Protein 8HT7 (pdb70)

Solvent-accessible surface area: 1852 Å² total; per-residue (Å²): 201,104,141,80,108,119,62,130,82,126,132,162,46,97,259

Nearest PDB structures (foldseek):
  8ht7-assembly1_B  TM=1.071E+00  e=4.676E-01  Homo sapiens

Structure (mmCIF, N/CA/C/O backbone):
data_8HT7
#
_entry.id   8HT7
#
loop_
_entity.id
_entity.type
_entity.pdbx_description
1 polymer "DNA (5'-D(*GP*GP*GP*TP*TP*AP*GP*GP*GP*TP*TP*AP*GP*GP*GP*TP*TP*TP*GP*GP*G)-3')"
2 polymer GLN-ALA-GLN-ALA-THR-ILE-SER-PHE-PRO-LYS-ARG-LYS-LEU-SER-TRP
#
loop_
_atom_site.group_PDB
_atom_site.id
_atom_site.type_symbol
_atom_site.label_atom_id
_atom_site.label_alt_id
_atom_site.label_comp_id
_atom_site.label_asym_id
_atom_site.label_entity_id
_atom_site.label_seq_id
_atom_site.pdbx_PDB_ins_code
_atom_site.Cartn_x
_atom_site.Cartn_y
_atom_site.Cartn_z
_atom_site.occupancy
_atom_site.B_iso_or_equiv
_atom_site.auth_seq_id
_atom_site.auth_comp_id
_atom_site.auth_asym_id
_atom_site.auth_atom_id
_atom_site.pdbx_PDB_model_num
ATOM 684 N N . GLN B 2 1 ? -91.002 3.948 151.278 1.00 0.26 107 GLN B N 1
ATOM 685 C CA . GLN B 2 1 ? -90.616 2.579 151.724 1.00 0.22 107 GLN B CA 1
ATOM 686 C C . GLN B 2 1 ? -91.847 1.859 152.265 1.00 0.41 107 GLN B C 1
ATOM 687 O O . GLN B 2 1 ? -92.081 0.690 151.957 1.00 0.55 107 GLN B O 1
ATOM 703 N N . ALA B 2 2 ? -92.631 2.565 153.074 1.00 0.48 108 ALA B N 1
ATOM 704 C CA . ALA B 2 2 ? -93.835 1.983 153.652 1.00 0.64 108 ALA B CA 1
ATOM 705 C C . ALA B 2 2 ? -94.933 1.868 152.599 1.00 0.59 108 ALA B C 1
ATOM 706 O O . ALA B 2 2 ? -96.015 1.347 152.869 1.00 1.08 108 ALA B O 1
ATOM 713 N N . GLN B 2 3 ? -94.646 2.360 151.397 1.00 0.14 109 GLN B N 1
ATOM 714 C CA . GLN B 2 3 ? -95.618 2.308 150.310 1.00 0.18 109 GLN B CA 1
ATOM 715 C C . GLN B 2 3 ? -94.994 1.697 149.060 1.00 0.17 109 GLN B C 1
ATOM 716 O O . GLN B 2 3 ? -95.280 2.122 147.941 1.00 0.39 109 GLN B O 1
ATOM 730 N N . ALA B 2 4 ? -94.139 0.698 149.258 1.00 0.36 110 ALA B N 1
ATOM 731 C CA . ALA B 2 4 ? -93.481 0.036 148.138 1.00 0.36 110 ALA B CA 1
ATOM 732 C C . ALA B 2 4 ? -94.414 -0.992 147.504 1.00 0.36 110 ALA B C 1
ATOM 733 O O . ALA B 2 4 ? -94.339 -1.255 146.304 1.00 0.53 110 ALA B O 1
ATOM 740 N N . THR B 2 5 ? -95.292 -1.567 148.319 1.00 0.39 111 THR B N 1
ATOM 741 C CA . THR B 2 5 ? -96.236 -2.567 147.830 1.00 0.36 111 THR B CA 1
ATOM 742 C C . THR B 2 5 ? -97.164 -1.964 146.780 1.00 0.28 111 THR B C 1
ATOM 743 O O . THR B 2 5 ? -96.933 -2.110 145.580 1.00 0.40 111 THR B O 1
ATOM 754 N N . ILE B 2 6 ? -98.211 -1.284 147.241 1.00 0.19 112 ILE B N 1
ATOM 755 C CA . ILE B 2 6 ? -99.170 -0.658 146.333 1.00 0.14 112 ILE B CA 1
ATOM 756 C C . ILE B 2 6 ? -100.139 -1.688 145.761 1.00 0.16 112 ILE B C 1
ATOM 757 O O . ILE B 2 6 ? -101.357 -1.519 145.834 1.00 0.26 112 ILE B O 1
ATOM 773 N N . SER B 2 7 ? -99.585 -2.743 145.176 1.00 0.18 113 SER B N 1
ATOM 774 C CA . SER B 2 7 ? -100.398 -3.788 144.569 1.00 0.19 113 SER B CA 1
ATOM 775 C C . SER B 2 7 ? -100.790 -3.376 143.148 1.00 0.17 113 SER B C 1
ATOM 776 O O . SER B 2 7 ? -101.959 -3.113 142.867 1.00 0.27 113 SER B O 1
ATOM 784 N N . PHE B 2 8 ? -99.791 -3.302 142.264 1.00 0.17 114 PHE B N 1
ATOM 785 C CA . PHE B 2 8 ? -100.026 -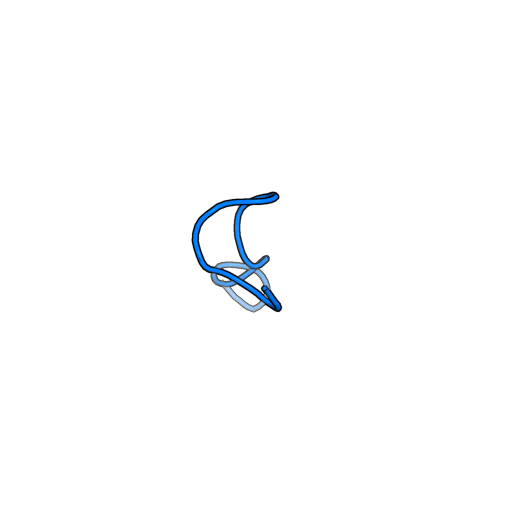2.896 140.878 1.00 0.13 114 PHE B CA 1
ATOM 786 C C . PHE B 2 8 ? -101.453 -3.219 140.442 1.00 0.12 114 PHE B C 1
ATOM 787 O O . PHE B 2 8 ? -102.033 -4.222 140.856 1.00 0.20 114 PHE B O 1
ATOM 804 N N . PRO B 2 9 ? -102.015 -2.367 139.625 1.00 0.16 115 PRO B N 1
ATOM 805 C CA . PRO B 2 9 ? -103.406 -2.513 139.107 1.00 0.18 115 PRO B CA 1
ATOM 806 C C . PRO B 2 9 ? -103.763 -3.950 138.733 1.00 0.14 115 PRO B C 1
ATOM 807 O O . PRO B 2 9 ? -103.028 -4.888 139.043 1.00 0.18 115 PRO B O 1
ATOM 818 N N . LYS B 2 10 ? -104.905 -4.108 138.071 1.00 0.14 116 LYS B N 1
ATOM 819 C CA . LYS B 2 10 ? -105.370 -5.428 137.662 1.00 0.12 116 LYS B CA 1
ATOM 820 C C . LYS B 2 10 ? -104.252 -6.227 137.005 1.00 0.13 116 LYS B C 1
ATOM 821 O O . LYS B 2 10 ? -104.109 -6.231 135.783 1.00 0.24 116 LYS B O 1
ATOM 840 N N . ARG B 2 11 ? -103.474 -6.910 137.832 1.00 0.16 117 ARG B N 1
ATOM 841 C CA . ARG B 2 11 ? -102.374 -7.731 137.342 1.00 0.17 117 ARG B CA 1
ATOM 842 C C . ARG B 2 11 ? -102.244 -8.968 138.216 1.00 0.20 117 ARG B C 1
ATOM 843 O O . ARG B 2 11 ? -101.364 -9.041 139.072 1.00 0.32 117 ARG B O 1
ATOM 864 N N . LYS B 2 12 ? -103.143 -9.926 138.015 1.00 0.19 118 LYS B N 1
ATOM 865 C CA . LYS B 2 12 ? -103.134 -11.144 138.813 1.00 0.20 118 LYS B CA 1
ATOM 866 C C . LYS B 2 12 ? -103.685 -10.845 140.203 1.00 0.18 118 LYS B C 1
ATOM 867 O O . LYS B 2 12 ? -104.340 -11.682 140.822 1.00 0.25 118 LYS B O 1
ATOM 886 N N . LEU B 2 13 ? -103.406 -9.636 140.676 1.00 0.20 119 LEU B N 1
ATOM 887 C CA . LEU B 2 13 ? -103.854 -9.197 141.990 1.00 0.17 119 LEU B CA 1
ATOM 888 C C . LEU B 2 13 ? -105.363 -9.322 142.142 1.00 0.13 119 LEU B C 1
ATOM 889 O O . LEU B 2 13 ? -106.110 -9.229 141.168 1.00 0.25 119 LEU B O 1
ATOM 905 N N . SER B 2 14 ? -105.795 -9.515 143.384 1.00 0.21 120 SER B N 1
ATOM 906 C CA . SER B 2 14 ? -107.213 -9.634 143.688 1.00 0.21 120 SER B CA 1
ATOM 907 C C . SER B 2 14 ? -108.010 -9.928 142.423 1.00 0.18 120 SER B C 1
ATOM 908 O O . SER B 2 14 ? -108.802 -9.101 141.970 1.00 0.29 120 SER B O 1
ATOM 916 N N . TRP B 2 15 ? -107.787 -11.110 141.856 1.00 0.16 121 TRP B N 1
ATOM 917 C CA . TRP B 2 15 ? -108.482 -11.512 140.637 1.00 0.13 121 TRP B CA 1
ATOM 918 C C . TRP B 2 15 ? -109.673 -10.600 140.367 1.00 0.32 121 TRP B C 1
ATOM 919 O O . TRP B 2 15 ? -109.483 -9.592 139.706 1.00 0.53 121 TRP B O 1
ATOM 1624 N N . GLN B 2 1 ? -93.283 2.740 153.656 1.00 0.27 107 GLN B N 2
ATOM 1625 C CA . GLN B 2 1 ? -92.282 1.677 153.950 1.00 0.28 107 GLN B CA 2
ATOM 1626 C C . GLN B 2 1 ? -92.847 0.320 153.541 1.00 0.38 107 GLN B C 2
ATOM 1627 O O . GLN B 2 1 ? -92.108 -0.567 153.114 1.00 0.85 107 GLN B O 2
ATOM 1643 N N . ALA B 2 2 ? -94.161 0.165 153.673 1.00 0.36 108 ALA B N 2
ATOM 1644 C CA . ALA B 2 2 ? -94.812 -1.090 153.314 1.00 0.35 108 ALA B CA 2
ATOM 1645 C C . ALA B 2 2 ? -95.117 -1.130 151.820 1.00 0.40 108 ALA B C 2
ATOM 1646 O O . ALA B 2 2 ? -94.629 -0.300 151.053 1.00 0.86 108 ALA B O 2
ATOM 1653 N N . GLN B 2 3 ? -95.925 -2.105 151.414 1.00 0.29 109 GLN B N 2
ATOM 1654 C CA . GLN B 2 3 ? -96.289 -2.248 150.008 1.00 0.30 109 GLN B CA 2
ATOM 1655 C C . GLN B 2 3 ? -97.806 -2.234 149.841 1.00 0.32 109 GLN B C 2
ATOM 1656 O O . GLN B 2 3 ? -98.319 -2.352 148.729 1.00 0.55 109 GLN B O 2
ATOM 1670 N N . ALA B 2 4 ? -98.517 -2.089 150.955 1.00 0.13 110 ALA B N 2
ATOM 1671 C CA . ALA B 2 4 ? -99.975 -2.062 150.920 1.00 0.08 110 ALA B CA 2
ATOM 1672 C C . ALA B 2 4 ? -100.473 -0.736 150.353 1.00 0.11 110 ALA B C 2
ATOM 1673 O O . ALA B 2 4 ? -101.288 -0.052 150.974 1.00 0.26 110 ALA B O 2
ATOM 1680 N N . THR B 2 5 ? -99.980 -0.378 149.172 1.00 0.14 111 THR B N 2
ATOM 1681 C CA . THR B 2 5 ? -100.384 0.869 148.534 1.00 0.17 111 THR B CA 2
ATOM 1682 C C . THR B 2 5 ? -100.221 0.775 147.021 1.00 0.19 111 THR B C 2
ATOM 1683 O O . THR B 2 5 ? -100.407 1.760 146.306 1.00 0.35 111 THR B O 2
ATOM 1694 N N . ILE B 2 6 ? -99.869 -0.411 146.538 1.00 0.11 112 ILE B N 2
ATOM 1695 C CA . ILE B 2 6 ? -9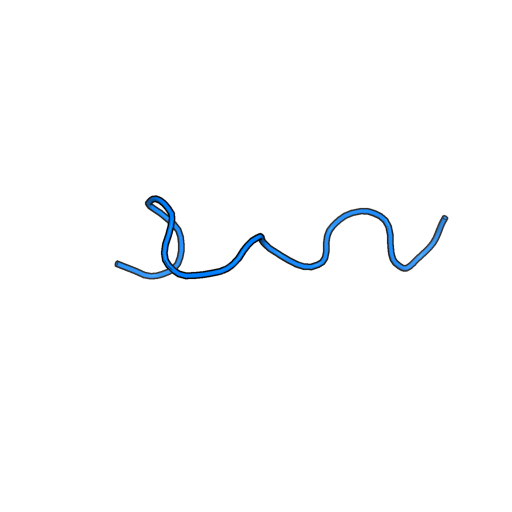9.681 -0.614 145.106 1.00 0.10 112 ILE B CA 2
ATOM 1696 C C . ILE B 2 6 ? -100.638 -1.678 144.575 1.00 0.15 112 ILE B C 2
ATOM 1697 O O . ILE B 2 6 ? -101.735 -1.365 144.114 1.00 0.21 112 ILE B O 2
ATOM 1713 N N . SER B 2 7 ? -100.209 -2.936 144.632 1.00 0.17 113 SER B N 2
ATOM 1714 C CA . SER B 2 7 ? -101.032 -4.037 144.143 1.00 0.21 113 SER B CA 2
ATOM 1715 C C . SER B 2 7 ? -101.422 -3.797 142.687 1.00 0.17 113 SER B C 2
ATOM 1716 O O . SER B 2 7 ? -102.580 -3.516 142.378 1.00 0.27 113 SER B O 2
ATOM 1724 N N . PHE B 2 8 ? -100.437 -3.903 141.802 1.00 0.18 114 PHE B N 2
ATOM 1725 C CA . PHE B 2 8 ? -100.655 -3.690 140.373 1.00 0.18 114 PHE B CA 2
ATOM 1726 C C . PHE B 2 8 ? -102.026 -4.193 139.929 1.00 0.17 114 PHE B C 2
ATOM 1727 O O . PHE B 2 8 ? -102.229 -5.394 139.761 1.00 0.25 114 PHE B O 2
ATOM 1744 N N . PRO B 2 9 ? -102.950 -3.298 139.704 1.00 0.18 115 PRO B N 2
ATOM 1745 C CA . PRO B 2 9 ? -104.318 -3.664 139.233 1.00 0.21 115 PRO B CA 2
ATOM 1746 C C . PRO B 2 9 ? -104.227 -4.507 137.968 1.00 0.15 115 PRO B C 2
ATOM 1747 O O . PRO B 2 9 ? -104.401 -4.003 136.858 1.00 0.32 115 PRO B O 2
ATOM 1758 N N . LYS B 2 10 ? -103.903 -5.783 138.142 1.00 0.15 116 LYS B N 2
ATOM 1759 C CA . LYS B 2 10 ? -103.733 -6.677 137.004 1.00 0.19 116 LYS B CA 2
ATOM 1760 C C . LYS B 2 10 ? -104.650 -7.895 137.074 1.00 0.29 116 LYS B C 2
ATOM 1761 O O . LYS B 2 10 ? -105.871 -7.785 136.972 1.00 0.58 116 LYS B O 2
ATOM 1780 N N . ARG B 2 11 ? -104.025 -9.061 137.217 1.00 0.14 117 ARG B N 2
ATOM 1781 C CA . ARG B 2 11 ? -104.745 -10.327 137.266 1.00 0.16 117 ARG B CA 2
ATOM 1782 C C . ARG B 2 11 ? -105.289 -10.611 138.661 1.00 0.17 117 ARG B C 2
ATOM 1783 O O . ARG B 2 11 ? -105.720 -9.708 139.377 1.00 0.28 117 ARG B O 2
ATOM 1804 N N . LYS B 2 12 ? -105.267 -11.889 139.023 1.00 0.18 118 LYS B N 2
ATOM 1805 C CA . LYS B 2 12 ? -105.757 -12.336 140.320 1.00 0.21 118 LYS B CA 2
ATOM 1806 C C . LYS B 2 12 ? -105.856 -11.182 141.316 1.00 0.16 118 LYS B C 2
ATOM 1807 O O . LYS B 2 12 ? -106.874 -11.024 141.987 1.00 0.23 118 LYS B O 2
ATOM 1826 N N . LEU B 2 13 ? -104.793 -10.396 141.423 1.00 0.14 119 LEU B N 2
ATOM 1827 C CA . LEU B 2 13 ? -104.774 -9.278 142.360 1.00 0.12 119 LEU B CA 2
ATOM 1828 C C . LEU B 2 13 ? -106.181 -8.896 142.796 1.00 0.13 119 LEU B C 2
ATOM 1829 O O . LEU B 2 13 ? -107.039 -8.582 141.970 1.00 0.21 119 LEU B O 2
ATOM 1845 N N . SER B 2 14 ? -106.396 -8.914 144.105 1.00 0.27 120 SER B N 2
ATOM 1846 C CA . SER B 2 14 ? -107.688 -8.557 144.670 1.00 0.30 120 SER B CA 2
ATOM 1847 C C . SER B 2 14 ? -108.776 -8.579 143.602 1.00 0.20 120 SER B C 2
ATOM 1848 O O . SER B 2 14 ? -109.327 -7.538 143.242 1.00 0.28 120 SER B O 2
ATOM 1856 N N . TRP B 2 15 ? -109.081 -9.771 143.100 1.00 0.26 121 TRP B N 2
ATOM 1857 C CA . TRP B 2 15 ? -110.107 -9.919 142.073 1.00 0.31 121 TRP B CA 2
ATOM 1858 C C . TRP B 2 15 ? -111.111 -8.774 142.152 1.00 0.43 121 TRP B C 2
ATOM 1859 O O . TRP B 2 15 ? -112.047 -8.885 142.927 1.00 0.73 121 TRP B O 2
ATOM 2564 N N . GLN B 2 1 ? -101.506 4.836 148.412 1.00 0.77 107 GLN B N 3
ATOM 2565 C CA . GLN B 2 1 ? -100.672 5.884 147.761 1.00 0.57 107 GLN B CA 3
ATOM 2566 C C . GLN B 2 1 ? -99.214 5.694 148.163 1.00 0.48 107 GLN B C 3
ATOM 2567 O O . GLN B 2 1 ? -98.874 5.751 149.344 1.00 0.95 107 GLN B O 3
ATOM 2583 N N . ALA B 2 2 ? -98.359 5.467 147.173 1.00 0.32 108 ALA B N 3
ATOM 2584 C CA . ALA B 2 2 ? -96.938 5.268 147.435 1.00 0.34 108 ALA B CA 3
ATOM 2585 C C . ALA B 2 2 ? -96.727 4.075 148.361 1.00 0.29 108 ALA B C 3
ATOM 2586 O O . ALA B 2 2 ? -96.231 4.224 149.477 1.00 0.32 108 ALA B O 3
ATOM 2593 N N . GLN B 2 3 ? -97.106 2.891 147.890 1.00 0.27 109 GLN B N 3
ATOM 2594 C CA . GLN B 2 3 ? -96.952 1.679 148.686 1.00 0.21 109 GLN B CA 3
ATOM 2595 C C . GLN B 2 3 ? -95.629 0.992 148.363 1.00 0.19 109 GLN B C 3
ATOM 2596 O O . GLN B 2 3 ? -95.185 0.986 147.215 1.00 0.32 109 GLN B O 3
ATOM 2610 N N . ALA B 2 4 ? -95.005 0.415 149.385 1.00 0.18 110 ALA B N 3
ATOM 2611 C CA . ALA B 2 4 ? -93.732 -0.271 149.201 1.00 0.22 110 ALA B CA 3
ATOM 2612 C C . ALA B 2 4 ? -93.929 -1.575 148.436 1.00 0.24 110 ALA B C 3
ATOM 2613 O O . ALA B 2 4 ? -92.973 -2.153 147.917 1.00 0.36 110 ALA B O 3
ATOM 2620 N N . THR B 2 5 ? -95.174 -2.034 148.366 1.00 0.11 111 THR B N 3
ATOM 2621 C CA . THR B 2 5 ? -95.483 -3.270 147.658 1.00 0.09 111 THR B CA 3
ATOM 2622 C C . THR B 2 5 ? -96.494 -3.010 146.549 1.00 0.12 111 THR B C 3
ATOM 2623 O O . THR B 2 5 ? -96.293 -3.416 145.405 1.00 0.28 111 THR B O 3
ATOM 2634 N N . ILE B 2 6 ? -97.582 -2.329 146.894 1.00 0.18 112 ILE B N 3
ATOM 2635 C CA . ILE B 2 6 ? -98.618 -2.020 145.918 1.00 0.18 112 ILE B CA 3
ATOM 2636 C C . ILE B 2 6 ? -99.171 -3.299 145.304 1.00 0.21 112 ILE B C 3
ATOM 2637 O O . ILE B 2 6 ? -98.456 -4.290 145.158 1.00 0.36 112 ILE B O 3
ATOM 2653 N N . SER B 2 7 ? -100.447 -3.269 144.938 1.00 0.14 113 SER B N 3
ATOM 2654 C CA . SER B 2 7 ? -101.081 -4.432 144.333 1.00 0.14 113 SER B CA 3
ATOM 2655 C C . SER B 2 7 ? -101.409 -4.151 142.865 1.00 0.15 113 SER B C 3
ATOM 2656 O O . SER B 2 7 ? -102.575 -4.121 142.471 1.00 0.23 113 SER B O 3
ATOM 2664 N N . PHE B 2 8 ? -100.362 -3.933 142.068 1.00 0.12 114 PHE B N 3
ATOM 2665 C CA . PHE B 2 8 ? -100.523 -3.637 140.642 1.00 0.11 114 PHE B CA 3
ATOM 2666 C C . PHE B 2 8 ? -101.936 -3.941 140.154 1.00 0.12 114 PHE B C 3
ATOM 2667 O O . PHE B 2 8 ? -102.438 -5.051 140.324 1.00 0.16 114 PHE B O 3
ATOM 2684 N N . PRO B 2 9 ? -102.569 -2.975 139.540 1.00 0.14 115 PRO B N 3
ATOM 2685 C CA . PRO B 2 9 ? -103.949 -3.125 138.990 1.00 0.17 115 PRO B CA 3
ATOM 2686 C C . PRO B 2 9 ? -103.981 -4.047 137.772 1.00 0.17 115 PRO B C 3
ATOM 2687 O O . PRO B 2 9 ? -103.766 -3.606 136.644 1.00 0.40 115 PRO B O 3
ATOM 2698 N N . LYS B 2 10 ? -104.250 -5.327 138.009 1.00 0.20 116 LYS B N 3
ATOM 2699 C CA . LYS B 2 10 ? -104.304 -6.298 136.923 1.00 0.20 116 LYS B CA 3
ATOM 2700 C C . LYS B 2 10 ? -105.163 -7.497 137.318 1.00 0.24 116 LYS B C 3
ATOM 2701 O O . LYS B 2 10 ? -106.386 -7.393 137.406 1.00 0.46 116 LYS B O 3
ATOM 2720 N N . ARG B 2 11 ? -104.516 -8.635 137.553 1.00 0.11 117 ARG B N 3
ATOM 2721 C CA . ARG B 2 11 ? -105.238 -9.844 137.937 1.00 0.12 117 ARG B CA 3
ATOM 2722 C C . ARG B 2 11 ? -106.042 -9.603 139.211 1.00 0.15 117 ARG B C 3
ATOM 2723 O O . ARG B 2 11 ? -106.190 -8.464 139.653 1.00 0.30 117 ARG B O 3
ATOM 2744 N N . LYS B 2 12 ? -106.576 -10.675 139.785 1.00 0.15 118 LYS B N 3
ATOM 2745 C CA . LYS B 2 12 ? -107.383 -10.565 140.998 1.00 0.16 118 LYS B CA 3
ATOM 2746 C C . LYS B 2 12 ? -107.155 -9.233 141.700 1.00 0.16 118 LYS B C 3
ATOM 2747 O O . LYS B 2 12 ? -108.059 -8.403 141.782 1.00 0.22 118 LYS B O 3
ATOM 2766 N N . LEU B 2 13 ? -105.946 -9.054 142.211 1.00 0.16 119 LEU B N 3
ATOM 2767 C CA . LEU B 2 13 ? -105.576 -7.846 142.931 1.00 0.17 119 LEU B CA 3
ATOM 2768 C C . LEU B 2 13 ? -106.732 -7.322 143.780 1.00 0.25 119 LEU B C 3
ATOM 2769 O O . LEU B 2 13 ? -107.901 -7.550 143.479 1.00 0.58 119 LEU B O 3
ATOM 2785 N N . SER B 2 14 ? -106.386 -6.620 144.850 1.00 0.23 120 SER B N 3
ATOM 2786 C CA . SER B 2 14 ? -107.387 -6.064 145.748 1.00 0.20 120 SER B CA 3
ATOM 2787 C C . SER B 2 14 ? -108.552 -5.480 144.957 1.00 0.18 120 SER B C 3
ATOM 2788 O O . SER B 2 14 ? -108.544 -4.302 144.597 1.00 0.18 120 SER B O 3
ATOM 2796 N N . TRP B 2 15 ? -109.553 -6.313 144.689 1.00 0.27 121 TRP B N 3
ATOM 2797 C CA . TRP B 2 15 ? -110.721 -5.871 143.937 1.00 0.30 121 TRP B CA 3
ATOM 2798 C C . TRP B 2 15 ? -110.335 -4.790 142.933 1.00 0.33 121 TRP B C 3
ATOM 2799 O O . TRP B 2 15 ? -110.292 -3.635 143.324 1.00 0.54 121 TRP B O 3
ATOM 3504 N N . GLN B 2 1 ? -103.882 7.744 153.832 1.00 0.54 107 GLN B N 4
ATOM 3505 C CA . GLN B 2 1 ? -103.648 6.469 153.098 1.00 0.36 107 GLN B CA 4
ATOM 3506 C C . GLN B 2 1 ? -103.367 6.775 151.631 1.00 0.40 107 GLN B C 4
ATOM 3507 O O . GLN B 2 1 ? -103.427 7.928 151.203 1.00 0.61 107 GLN B O 4
ATOM 3523 N N . ALA B 2 2 ? -103.060 5.735 150.863 1.00 0.26 108 ALA B N 4
ATOM 3524 C CA . ALA B 2 2 ? -102.772 5.907 149.443 1.00 0.27 108 ALA B CA 4
ATOM 3525 C C . ALA B 2 2 ? -102.107 4.657 148.875 1.00 0.30 108 ALA B C 4
ATOM 3526 O O . ALA B 2 2 ? -102.695 3.944 148.061 1.00 0.73 108 ALA B O 4
ATOM 3533 N N . GLN B 2 3 ? -100.878 4.397 149.307 1.00 0.36 109 GLN B N 4
ATOM 3534 C CA . GLN B 2 3 ? -100.143 3.230 148.832 1.00 0.33 109 GLN B CA 4
ATOM 3535 C C . GLN B 2 3 ? -99.376 2.573 149.974 1.00 0.30 109 GLN B C 4
ATOM 3536 O O . GLN B 2 3 ? -98.161 2.733 150.093 1.00 0.52 109 GLN B O 4
ATOM 3550 N N . ALA B 2 4 ? -100.094 1.829 150.809 1.00 0.27 110 ALA B N 4
ATOM 3551 C CA . ALA B 2 4 ? -99.474 1.146 151.939 1.00 0.25 110 ALA B CA 4
ATOM 3552 C C . ALA B 2 4 ? -99.226 -0.320 151.598 1.00 0.36 110 ALA B C 4
ATOM 3553 O O . ALA B 2 4 ? -99.517 -1.213 152.393 1.00 0.79 110 ALA B O 4
ATOM 3560 N N . THR B 2 5 ? -98.690 -0.556 150.405 1.00 0.16 111 THR B N 4
ATOM 3561 C CA . THR B 2 5 ? -98.407 -1.912 149.952 1.00 0.22 111 THR B CA 4
ATOM 3562 C C . THR B 2 5 ? -98.178 -1.919 148.444 1.00 0.24 111 THR B C 4
ATOM 3563 O O . THR B 2 5 ? -97.202 -2.486 147.954 1.00 0.32 111 THR B O 4
ATOM 3574 N N . ILE B 2 6 ? -99.083 -1.272 147.719 1.00 0.19 112 ILE B N 4
ATOM 3575 C CA . ILE B 2 6 ? -98.976 -1.190 146.267 1.00 0.19 112 ILE B CA 4
ATOM 3576 C C . ILE B 2 6 ? -99.199 -2.552 145.617 1.00 0.20 112 ILE B C 4
ATOM 3577 O O . ILE B 2 6 ? -98.423 -3.487 145.817 1.00 0.32 112 ILE B O 4
ATOM 3593 N N . SER B 2 7 ? -100.260 -2.646 144.825 1.00 0.23 113 SER B N 4
ATOM 3594 C CA . SER B 2 7 ? -100.583 -3.883 144.124 1.00 0.23 113 SER B CA 4
ATOM 3595 C C . SER B 2 7 ? -100.852 -3.576 142.646 1.00 0.24 113 SER B C 4
ATOM 3596 O O . SER B 2 7 ? -101.974 -3.255 142.256 1.00 0.40 113 SER B O 4
ATOM 3604 N N . PHE B 2 8 ? -99.787 -3.643 141.847 1.00 0.13 114 PHE B N 4
ATOM 3605 C CA . PHE B 2 8 ? -99.850 -3.340 140.412 1.00 0.12 114 PHE B CA 4
ATOM 3606 C C . PHE B 2 8 ? -101.127 -3.875 139.738 1.00 0.17 114 PHE B C 4
ATOM 3607 O O . PHE B 2 8 ? -101.980 -4.482 140.383 1.00 0.32 114 PHE B O 4
ATOM 3624 N N . PRO B 2 9 ? -101.273 -3.610 138.454 1.00 0.18 115 PRO B N 4
ATOM 3625 C CA . PRO B 2 9 ? -102.466 -4.010 137.634 1.00 0.26 115 PRO B CA 4
ATOM 3626 C C . PRO B 2 9 ? -103.048 -5.385 137.967 1.00 0.26 115 PRO B C 4
ATOM 3627 O O . PRO B 2 9 ? -102.758 -5.966 139.012 1.00 0.34 115 PRO B O 4
ATOM 3638 N N . LYS B 2 10 ? -103.904 -5.881 137.064 1.00 0.21 116 LYS B N 4
ATOM 3639 C CA . LYS B 2 10 ? -104.567 -7.168 137.262 1.00 0.17 116 LYS B CA 4
ATOM 3640 C C . LYS B 2 10 ? -103.851 -8.310 136.544 1.00 0.16 116 LYS B C 4
ATOM 3641 O O . LYS B 2 10 ? -104.450 -9.027 135.742 1.00 0.25 116 LYS B O 4
ATOM 3660 N N . ARG B 2 11 ? -102.589 -8.508 136.882 1.00 0.16 117 ARG B N 4
ATOM 3661 C CA . ARG B 2 11 ? -101.812 -9.607 136.320 1.00 0.15 117 ARG B CA 4
ATOM 3662 C C . ARG B 2 11 ? -101.744 -10.674 137.389 1.00 0.16 117 ARG B C 4
ATOM 3663 O O . ARG B 2 11 ? -100.758 -11.399 137.522 1.00 0.32 117 ARG B O 4
ATOM 3684 N N . LYS B 2 12 ? -102.797 -10.687 138.191 1.00 0.12 118 LYS B N 4
ATOM 3685 C CA . LYS B 2 12 ? -102.902 -11.574 139.329 1.00 0.12 118 LYS B CA 4
ATOM 3686 C C . LYS B 2 12 ? -102.813 -10.697 140.558 1.00 0.13 118 LYS B C 4
ATOM 3687 O O . LYS B 2 12 ? -101.716 -10.343 140.988 1.00 0.16 118 LYS B O 4
ATOM 3706 N N . LEU B 2 13 ? -103.954 -10.302 141.099 1.00 0.13 119 LEU B N 4
ATOM 3707 C CA . LEU B 2 13 ? -103.933 -9.426 142.254 1.00 0.11 119 LEU B CA 4
ATOM 3708 C C . LEU B 2 13 ? -105.347 -9.051 142.691 1.00 0.13 119 LEU B C 4
ATOM 3709 O O . LEU B 2 13 ? -106.195 -8.702 141.872 1.00 0.25 119 LEU B O 4
ATOM 3725 N N . SER B 2 14 ? -105.588 -9.146 143.996 1.00 0.22 120 SER B N 4
ATOM 3726 C CA . SER B 2 14 ? -106.897 -8.836 144.561 1.00 0.23 120 SER B CA 4
ATOM 3727 C C . SER B 2 14 ? -107.992 -8.936 143.500 1.00 0.19 120 SER B C 4
ATOM 3728 O O . SER B 2 14 ? -108.913 -8.122 143.463 1.00 0.19 120 SER B O 4
ATOM 3736 N N . TRP B 2 15 ? -107.888 -9.949 142.643 1.00 0.30 121 TRP B N 4
ATOM 3737 C CA . TRP B 2 15 ? -108.878 -10.156 141.591 1.00 0.42 121 TRP B CA 4
ATOM 3738 C C . TRP B 2 15 ? -109.153 -8.855 140.841 1.00 0.44 121 TRP B C 4
ATOM 3739 O O . TRP B 2 15 ? -108.694 -7.823 141.299 1.00 0.78 121 TRP B O 4
ATOM 4444 N N . GLN B 2 1 ? -105.479 9.691 143.032 1.00 0.42 107 GLN B N 5
ATOM 4445 C CA . GLN B 2 1 ? -105.188 8.228 143.044 1.00 0.31 107 GLN B CA 5
ATOM 4446 C C . GLN B 2 1 ? -103.867 7.984 143.766 1.00 0.49 107 GLN B C 5
ATOM 4447 O O . GLN B 2 1 ? -102.856 7.665 143.139 1.00 1.05 107 GLN B O 5
ATOM 4463 N N . ALA B 2 2 ? -103.884 8.133 145.087 1.00 0.17 108 ALA B N 5
ATOM 4464 C CA . ALA B 2 2 ? -102.681 7.925 145.883 1.00 0.24 108 ALA B CA 5
ATOM 4465 C C . ALA B 2 2 ? -102.256 6.461 145.839 1.00 0.28 108 ALA B C 5
ATOM 4466 O O . ALA B 2 2 ? -103.043 5.587 145.473 1.00 0.52 108 ALA B O 5
ATOM 4473 N N . GLN B 2 3 ? -101.008 6.200 146.210 1.00 0.17 109 GLN B N 5
ATOM 4474 C CA . GLN B 2 3 ? -100.487 4.838 146.207 1.00 0.21 109 GLN B CA 5
ATOM 4475 C C . GLN B 2 3 ? -101.381 3.915 147.029 1.00 0.19 109 GLN B C 5
ATOM 4476 O O . GLN B 2 3 ? -102.397 3.421 146.542 1.00 0.29 109 GLN B O 5
ATOM 4490 N N . ALA B 2 4 ? -100.990 3.683 148.278 1.00 0.14 110 ALA B N 5
ATOM 4491 C CA . ALA B 2 4 ? -101.756 2.814 149.164 1.00 0.14 110 ALA B CA 5
ATOM 4492 C C . ALA B 2 4 ? -101.315 1.363 149.000 1.00 0.16 110 ALA B C 5
ATOM 4493 O O . ALA B 2 4 ? -102.141 0.470 148.810 1.00 0.27 110 ALA B O 5
ATOM 4500 N N . THR B 2 5 ? -100.007 1.139 149.072 1.00 0.20 111 THR B N 5
ATOM 4501 C CA . THR B 2 5 ? -99.457 -0.206 148.931 1.00 0.22 111 THR B CA 5
ATOM 4502 C C . THR B 2 5 ? -99.138 -0.508 147.470 1.00 0.18 111 THR B C 5
ATOM 4503 O O . THR B 2 5 ? -98.327 -1.386 147.173 1.00 0.20 111 THR B O 5
ATOM 4514 N N . ILE B 2 6 ? -99.775 0.228 146.565 1.00 0.17 112 ILE B N 5
ATOM 4515 C CA . ILE B 2 6 ? -99.549 0.038 145.134 1.00 0.13 112 ILE B CA 5
ATOM 4516 C C . ILE B 2 6 ? -100.210 -1.244 144.635 1.00 0.12 112 ILE B C 5
ATOM 4517 O O . ILE B 2 6 ? -101.267 -1.204 144.008 1.00 0.23 112 ILE B O 5
ATOM 4533 N N . SER B 2 7 ? -99.567 -2.377 144.902 1.00 0.15 113 SER B N 5
ATOM 4534 C CA . SER B 2 7 ? -100.094 -3.660 144.454 1.00 0.19 113 SER B CA 5
ATOM 4535 C C . SER B 2 7 ? -100.543 -3.552 142.995 1.00 0.17 113 SER B C 5
ATOM 4536 O O . SER B 2 7 ? -101.738 -3.555 142.703 1.00 0.27 113 SER B O 5
ATOM 4544 N N . PHE B 2 8 ? -99.564 -3.432 142.091 1.00 0.15 114 PHE B N 5
ATOM 4545 C CA . PHE B 2 8 ? -99.838 -3.298 140.653 1.00 0.12 114 PHE B CA 5
ATOM 4546 C C . PHE B 2 8 ? -101.292 -3.637 140.315 1.00 0.16 114 PHE B C 5
ATOM 4547 O O . PHE B 2 8 ? -101.892 -4.530 140.911 1.00 0.19 114 PHE B O 5
ATOM 4564 N N . PRO B 2 9 ? -101.854 -2.924 139.369 1.00 0.19 115 PRO B N 5
ATOM 4565 C CA . PRO B 2 9 ? -103.263 -3.105 138.913 1.00 0.22 115 PRO B CA 5
ATOM 4566 C C . PRO B 2 9 ? -103.730 -4.561 138.928 1.00 0.27 115 PRO B C 5
ATOM 4567 O O . PRO B 2 9 ? -103.003 -5.457 139.353 1.00 0.47 115 PRO B O 5
ATOM 4578 N N . LYS B 2 10 ? -104.959 -4.780 138.463 1.00 0.24 116 LYS B N 5
ATOM 4579 C CA . LYS B 2 10 ? -105.530 -6.123 138.432 1.00 0.22 116 LYS B CA 5
ATOM 4580 C C . LYS B 2 10 ? -104.700 -7.062 137.566 1.00 0.23 116 LYS B C 5
ATOM 4581 O O . LYS B 2 10 ? -104.803 -7.055 136.339 1.00 0.33 116 LYS B O 5
ATOM 4600 N N . ARG B 2 11 ? -103.885 -7.876 138.227 1.00 0.16 117 ARG B N 5
ATOM 4601 C CA . ARG B 2 11 ? -103.038 -8.843 137.539 1.00 0.15 117 ARG B CA 5
ATOM 4602 C C . ARG B 2 11 ? -102.797 -10.038 138.452 1.00 0.19 117 ARG B C 5
ATOM 4603 O O . ARG B 2 11 ? -101.723 -10.637 138.435 1.00 0.42 117 ARG B O 5
ATOM 4624 N N . LYS B 2 12 ? -103.810 -10.348 139.262 1.00 0.15 118 LYS B N 5
ATOM 4625 C CA . LYS B 2 12 ? -103.741 -11.447 140.226 1.00 0.15 118 LYS B CA 5
ATOM 4626 C C . LYS B 2 12 ? -103.956 -10.887 141.622 1.00 0.13 118 LYS B C 5
ATOM 4627 O O . LYS B 2 12 ? -104.445 -11.570 142.522 1.00 0.18 118 LYS B O 5
ATOM 4646 N N . LEU B 2 13 ? -103.549 -9.637 141.782 1.00 0.11 119 LEU B N 5
ATOM 4647 C CA . LEU B 2 13 ? -103.644 -8.950 143.059 1.00 0.10 119 LEU B CA 5
ATOM 4648 C C . LEU B 2 13 ? -105.085 -8.764 143.513 1.00 0.13 119 LEU B C 5
ATOM 4649 O O . LEU B 2 13 ? -105.997 -8.605 142.701 1.00 0.16 119 LEU B O 5
ATOM 4665 N N . SER B 2 14 ? -105.265 -8.768 144.831 1.00 0.20 120 SER B N 5
ATOM 4666 C CA . SER B 2 14 ? -106.578 -8.583 145.433 1.00 0.26 120 SER B CA 5
ATOM 4667 C C . SER B 2 14 ? -107.691 -8.879 144.434 1.00 0.33 120 SER B C 5
ATOM 4668 O O . SER B 2 14 ? -108.693 -8.168 144.378 1.00 0.48 120 SER B O 5
ATOM 4676 N N . TRP B 2 15 ? -107.503 -9.937 143.651 1.00 0.28 121 TRP B N 5
ATOM 4677 C CA . TRP B 2 15 ? -108.491 -10.337 142.654 1.00 0.32 121 TRP B CA 5
ATOM 4678 C C . TRP B 2 15 ? -109.658 -9.352 142.617 1.00 0.40 121 TRP B C 5
ATOM 4679 O O . TRP B 2 15 ? -109.732 -8.587 141.670 1.00 0.58 121 TRP B O 5
ATOM 5384 N N . GLN B 2 1 ? -88.969 4.913 148.636 1.00 0.64 107 GLN B N 6
ATOM 5385 C CA . GLN B 2 1 ? -89.394 3.506 148.880 1.00 0.50 107 GLN B CA 6
ATOM 5386 C C . GLN B 2 1 ? -90.700 3.501 149.667 1.00 0.39 107 GLN B C 6
ATOM 5387 O O . GLN B 2 1 ? -90.919 2.642 150.521 1.00 0.62 107 GLN B O 6
ATOM 5403 N N . ALA B 2 2 ? -91.564 4.467 149.373 1.00 0.29 108 ALA B N 6
ATOM 5404 C CA . ALA B 2 2 ? -92.847 4.565 150.060 1.00 0.23 108 ALA B CA 6
ATOM 5405 C C . ALA B 2 2 ? -93.674 3.302 149.841 1.00 0.19 108 ALA B C 6
ATOM 5406 O O . ALA B 2 2 ? -94.101 2.654 150.797 1.00 0.33 108 ALA B O 6
ATOM 5413 N N . GLN B 2 3 ? -93.900 2.961 148.577 1.00 0.17 109 GLN B N 6
ATOM 5414 C CA . GLN B 2 3 ? -94.681 1.774 148.244 1.00 0.21 109 GLN B CA 6
ATOM 5415 C C . GLN B 2 3 ? -93.770 0.646 147.769 1.00 0.25 109 GLN B C 6
ATOM 5416 O O . GLN B 2 3 ? -93.489 -0.292 148.514 1.00 0.49 109 GLN B O 6
ATOM 5430 N N . ALA B 2 4 ? -93.313 0.743 146.524 1.00 0.18 110 ALA B N 6
ATOM 5431 C CA . ALA B 2 4 ? -92.436 -0.277 145.960 1.00 0.17 110 ALA B CA 6
ATOM 5432 C C . ALA B 2 4 ? -93.233 -1.528 145.605 1.00 0.27 110 ALA B C 6
ATOM 5433 O O . ALA B 2 4 ? -93.002 -2.150 144.569 1.00 0.61 110 ALA B O 6
ATOM 5440 N N . THR B 2 5 ? -94.174 -1.888 146.472 1.00 0.30 111 THR B N 6
ATOM 5441 C CA . THR B 2 5 ? -95.002 -3.065 146.240 1.00 0.35 111 THR B CA 6
ATOM 5442 C C . THR B 2 5 ? -96.286 -2.681 145.512 1.00 0.27 111 THR B C 6
ATOM 5443 O O . THR B 2 5 ? -96.377 -2.797 144.289 1.00 0.36 111 THR B O 6
ATOM 5454 N N . ILE B 2 6 ? -97.278 -2.223 146.269 1.00 0.20 112 ILE B N 6
ATOM 5455 C CA . ILE B 2 6 ? -98.552 -1.825 145.680 1.00 0.14 112 ILE B CA 6
ATOM 5456 C C . ILE B 2 6 ? -99.289 -3.039 145.128 1.00 0.14 112 ILE B C 6
ATOM 5457 O O . ILE B 2 6 ? -98.668 -4.012 144.700 1.00 0.30 112 ILE B 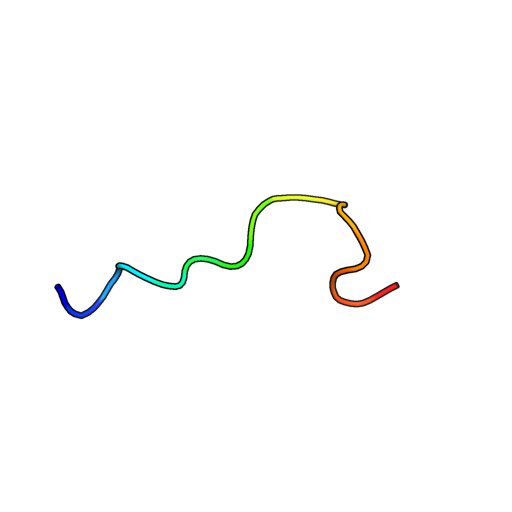O 6
ATOM 5473 N N . SER B 2 7 ? -100.616 -2.971 145.123 1.00 0.14 113 SER B N 6
ATOM 5474 C CA . SER B 2 7 ? -101.419 -4.066 144.600 1.00 0.14 113 SER B CA 6
ATOM 5475 C C . SER B 2 7 ? -101.776 -3.787 143.142 1.00 0.13 113 SER B C 6
ATOM 5476 O O . SER B 2 7 ? -102.904 -3.414 142.821 1.00 0.34 113 SER B O 6
ATOM 5484 N N . PHE B 2 8 ? -100.784 -3.948 142.272 1.00 0.22 114 PHE B N 6
ATOM 5485 C CA . PHE B 2 8 ? -100.953 -3.696 140.843 1.00 0.15 114 PHE B CA 6
ATOM 5486 C C . PHE B 2 8 ? -102.208 -4.345 140.273 1.00 0.16 114 PHE B C 6
ATOM 5487 O O . PHE B 2 8 ? -102.425 -5.545 140.430 1.00 0.28 114 PHE B O 6
ATOM 5504 N N . PRO B 2 9 ? -102.996 -3.588 139.552 1.00 0.12 115 PRO B N 6
ATOM 5505 C CA . PRO B 2 9 ? -104.207 -4.121 138.872 1.00 0.10 115 PRO B CA 6
ATOM 5506 C C . PRO B 2 9 ? -103.736 -4.975 137.706 1.00 0.12 115 PRO B C 6
ATOM 5507 O O . PRO B 2 9 ? -102.857 -4.551 136.956 1.00 0.33 115 PRO B O 6
ATOM 5518 N N . LYS B 2 10 ? -104.240 -6.193 137.576 1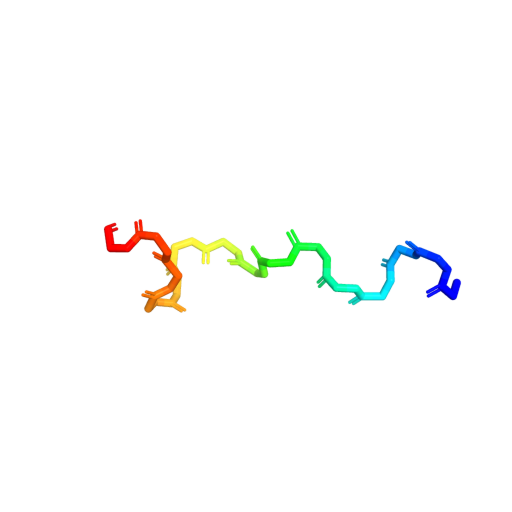.00 0.18 116 LYS B N 6
ATOM 5519 C CA . LYS B 2 10 ? -103.727 -7.044 136.513 1.00 0.15 116 LYS B CA 6
ATOM 5520 C C . LYS B 2 10 ? -104.284 -8.466 136.565 1.00 0.16 116 LYS B C 6
ATOM 5521 O O . LYS B 2 10 ? -105.480 -8.690 136.386 1.00 0.34 116 LYS B O 6
ATOM 5540 N N . ARG B 2 11 ? -103.384 -9.422 136.804 1.00 0.13 117 ARG B N 6
ATOM 5541 C CA . ARG B 2 11 ? -103.761 -10.834 136.870 1.00 0.11 117 ARG B CA 6
ATOM 5542 C C . ARG B 2 11 ? -104.901 -11.037 137.857 1.00 0.12 117 ARG B C 6
ATOM 5543 O O . ARG B 2 11 ? -106.075 -11.023 137.486 1.00 0.23 117 ARG B O 6
ATOM 5564 N N . LYS B 2 12 ? -104.538 -11.229 139.119 1.00 0.14 118 LYS B N 6
ATOM 5565 C CA . LYS B 2 12 ? -105.521 -11.439 140.171 1.00 0.11 118 LYS B CA 6
ATOM 5566 C C . LYS B 2 12 ? -105.552 -10.239 141.111 1.00 0.14 118 LYS B C 6
ATOM 5567 O O . LYS B 2 12 ? -106.159 -9.213 140.804 1.00 0.22 118 LYS B O 6
ATOM 5586 N N . LEU B 2 13 ? -104.883 -10.369 142.252 1.00 0.14 119 LEU B N 6
ATOM 5587 C CA . LEU B 2 13 ? -104.830 -9.285 143.221 1.00 0.16 119 LEU B CA 6
ATOM 5588 C C . LEU B 2 13 ? -106.214 -8.977 143.777 1.00 0.19 119 LEU B C 6
ATOM 5589 O O . LEU B 2 13 ? -107.136 -8.636 143.034 1.00 0.29 119 LEU B O 6
ATOM 5605 N N . SER B 2 14 ? -106.345 -9.091 145.093 1.00 0.15 120 SER B N 6
ATOM 5606 C CA . SER B 2 14 ? -107.612 -8.816 145.755 1.00 0.15 120 SER B CA 6
ATOM 5607 C C . SER B 2 14 ? -108.785 -9.186 144.853 1.00 0.14 120 SER B C 6
ATOM 5608 O O . SER B 2 14 ? -109.667 -8.366 144.597 1.00 0.22 120 SER B O 6
ATOM 5616 N N . TRP B 2 15 ? -108.789 -10.426 144.376 1.00 0.19 121 TRP B N 6
ATOM 5617 C CA . TRP B 2 15 ? -109.860 -10.895 143.506 1.00 0.13 121 TRP B CA 6
ATOM 5618 C C . TRP B 2 15 ? -110.226 -9.824 142.482 1.00 0.17 121 TRP B C 6
ATOM 5619 O O . TRP B 2 15 ? -110.987 -8.936 142.828 1.00 0.41 121 TRP B O 6
ATOM 6324 N N . GLN B 2 1 ? -95.872 9.329 139.089 1.00 0.38 107 GLN B N 7
ATOM 6325 C CA . GLN B 2 1 ? -95.846 9.928 140.454 1.00 0.31 107 GLN B CA 7
ATOM 6326 C C . GLN B 2 1 ? -97.243 9.862 141.062 1.00 0.32 107 GLN B C 7
ATOM 6327 O O . GLN B 2 1 ? -97.752 10.857 141.577 1.00 0.56 107 GLN B O 7
ATOM 6343 N N . ALA B 2 2 ? -97.856 8.686 140.996 1.00 0.22 108 ALA B N 7
ATOM 6344 C CA . ALA B 2 2 ? -99.195 8.502 141.544 1.00 0.23 108 ALA B CA 7
ATOM 6345 C C . ALA B 2 2 ? -99.256 7.243 142.404 1.00 0.22 108 ALA B C 7
ATOM 6346 O O . ALA B 2 2 ? -99.251 7.320 143.632 1.00 0.27 108 ALA B O 7
ATOM 6353 N N . GLN B 2 3 ? -99.312 6.088 141.747 1.00 0.37 109 GLN B N 7
ATOM 6354 C CA . GLN B 2 3 ? -99.374 4.813 142.456 1.00 0.29 109 GLN B CA 7
ATOM 6355 C C . GLN B 2 3 ? -99.813 5.019 143.904 1.00 0.20 109 GLN B C 7
ATOM 6356 O O . GLN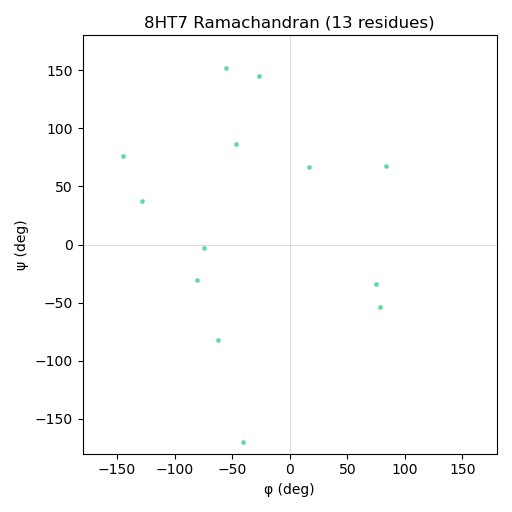 B 2 3 ? -100.996 4.909 144.224 1.00 0.37 109 GLN B O 7
ATOM 6370 N N . ALA B 2 4 ? -98.852 5.317 144.773 1.00 0.16 110 ALA B N 7
ATOM 6371 C CA . ALA B 2 4 ? -99.150 5.537 146.183 1.00 0.28 110 ALA B CA 7
ATOM 6372 C C . ALA B 2 4 ? -99.089 4.223 146.957 1.00 0.27 110 ALA B C 7
ATOM 6373 O O . ALA B 2 4 ? -100.002 3.895 147.715 1.00 0.36 110 ALA B O 7
ATOM 6380 N N . THR B 2 5 ? -98.007 3.477 146.763 1.00 0.29 111 THR B N 7
ATOM 6381 C CA . THR B 2 5 ? -97.837 2.202 147.451 1.00 0.28 111 THR B CA 7
ATOM 6382 C C . THR B 2 5 ? -98.937 1.224 147.048 1.00 0.30 111 THR B C 7
ATOM 6383 O O . THR B 2 5 ? -99.659 0.702 147.898 1.00 0.48 111 THR B O 7
ATOM 6394 N N . ILE B 2 6 ? -99.057 0.978 145.748 1.00 0.18 112 ILE B N 7
ATOM 6395 C CA . ILE B 2 6 ? -100.072 0.059 145.244 1.00 0.20 112 ILE B CA 7
ATOM 6396 C C . ILE B 2 6 ? -99.445 -1.290 144.905 1.00 0.22 112 ILE B C 7
ATOM 6397 O O . ILE B 2 6 ? -98.290 -1.360 144.485 1.00 0.28 112 ILE B O 7
ATOM 6413 N N . SER B 2 7 ? -100.213 -2.361 145.086 1.00 0.19 113 SER B N 7
ATOM 6414 C CA . SER B 2 7 ? -99.715 -3.698 144.790 1.00 0.18 113 SER B CA 7
ATOM 6415 C C . SER B 2 7 ? -99.637 -3.915 143.276 1.00 0.16 113 SER B C 7
ATOM 6416 O O . SER B 2 7 ? -99.612 -5.051 142.809 1.00 0.25 113 SER B O 7
ATOM 6424 N N . PHE B 2 8 ? -99.592 -2.812 142.520 1.00 0.14 114 PHE B N 7
ATOM 6425 C CA . PHE B 2 8 ? -99.510 -2.877 141.056 1.00 0.13 114 PHE B CA 7
ATOM 6426 C C . PHE B 2 8 ? -100.905 -2.785 140.426 1.00 0.11 114 PHE B C 7
ATOM 6427 O O . PHE B 2 8 ? -101.908 -2.675 141.130 1.00 0.17 114 PHE B O 7
ATOM 6444 N N . PRO B 2 9 ? -100.975 -2.852 139.117 1.00 0.14 115 PRO B N 7
ATOM 6445 C CA . PRO B 2 9 ? -102.266 -2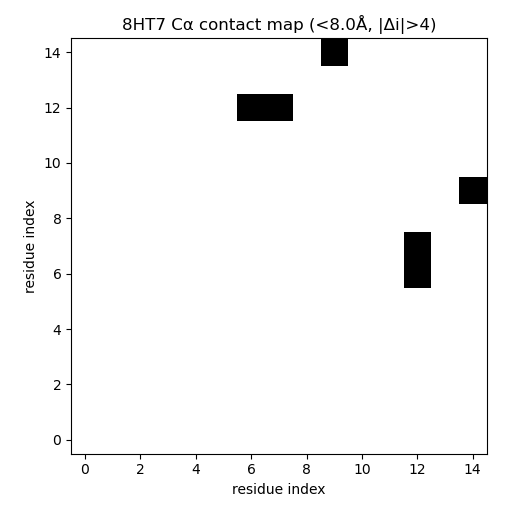.799 138.359 1.00 0.17 115 PRO B CA 7
ATOM 6446 C C . PRO B 2 9 ? -103.354 -3.684 138.977 1.00 0.12 115 PRO B C 7
ATOM 6447 O O . PRO B 2 9 ? -103.680 -3.543 140.155 1.00 0.20 115 PRO B O 7
ATOM 6458 N N . LYS B 2 10 ? -103.927 -4.587 138.174 1.00 0.11 116 LYS B N 7
ATOM 6459 C CA . LYS B 2 10 ? -104.986 -5.463 138.675 1.00 0.09 116 LYS B CA 7
ATOM 6460 C C . LYS B 2 10 ? -104.811 -6.912 138.208 1.00 0.12 116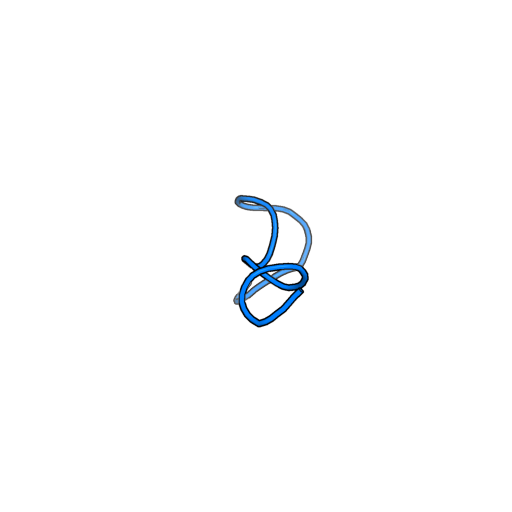 LYS B C 7
ATOM 6461 O O . LYS B 2 10 ? -105.721 -7.724 138.359 1.00 0.20 116 LYS B O 7
ATOM 6480 N N . ARG B 2 11 ? -103.646 -7.246 137.664 1.00 0.08 117 ARG B N 7
ATOM 6481 C CA . ARG B 2 11 ? -103.412 -8.622 137.219 1.00 0.09 117 ARG B CA 7
ATOM 6482 C C . ARG B 2 11 ? -104.236 -9.585 138.067 1.00 0.12 117 ARG B C 7
ATOM 6483 O O . ARG B 2 11 ? -105.113 -10.287 137.562 1.00 0.36 117 ARG B O 7
ATOM 6504 N N . LYS B 2 12 ? -103.944 -9.601 139.364 1.00 0.14 118 LYS B N 7
ATOM 6505 C CA . LYS B 2 12 ? -104.651 -10.466 140.300 1.00 0.10 118 LYS B CA 7
ATOM 6506 C C . LYS B 2 12 ? -104.745 -9.786 141.657 1.00 0.10 118 LYS B C 7
ATOM 6507 O O . LYS B 2 12 ? -105.813 -9.723 142.264 1.00 0.30 118 LYS B O 7
ATOM 6526 N N . LEU B 2 13 ? -103.604 -9.293 142.122 1.00 0.17 119 LEU B N 7
ATOM 6527 C CA . LEU B 2 13 ? -103.521 -8.625 143.412 1.00 0.12 119 LEU B CA 7
ATOM 6528 C C . LEU B 2 13 ? -104.876 -8.550 144.096 1.00 0.13 119 LEU B C 7
ATOM 6529 O O . LEU B 2 13 ? -105.826 -7.972 143.574 1.00 0.19 119 LEU B O 7
ATOM 6545 N N . SER B 2 14 ? -104.956 -9.133 145.282 1.00 0.16 120 SER B N 7
ATOM 6546 C CA . SER B 2 14 ? -106.199 -9.104 146.027 1.00 0.16 120 SER B CA 7
ATOM 6547 C C . SER B 2 14 ? -107.319 -9.763 145.231 1.00 0.19 120 SER B C 7
ATOM 6548 O O . SER B 2 14 ? -108.496 -9.612 145.556 1.00 0.33 120 SER B O 7
ATOM 6556 N N . TRP B 2 15 ? -106.940 -10.492 144.185 1.00 0.19 121 TRP B N 7
ATOM 6557 C CA . TRP B 2 15 ? -107.915 -11.175 143.342 1.00 0.18 121 TRP B CA 7
ATOM 6558 C C . TRP B 2 15 ? -108.381 -10.259 142.213 1.00 0.27 121 TRP B C 7
ATOM 6559 O O . TRP B 2 15 ? -108.116 -10.583 141.068 1.00 0.33 121 TRP B O 7
ATOM 7264 N N . GLN B 2 1 ? -89.950 -1.407 146.384 1.00 0.89 107 GLN B N 8
ATOM 7265 C CA . GLN B 2 1 ? -90.016 -1.509 147.869 1.00 0.63 107 GLN B CA 8
ATOM 7266 C C . GLN B 2 1 ? -91.165 -0.649 148.384 1.00 0.36 107 GLN B C 8
ATOM 7267 O O . GLN B 2 1 ? -92.215 -0.552 147.747 1.00 0.29 107 GLN B O 8
ATOM 7283 N N . ALA B 2 2 ? -90.961 -0.026 149.540 1.00 0.35 108 ALA B N 8
ATOM 7284 C CA . ALA B 2 2 ? -91.989 0.824 150.131 1.00 0.20 108 ALA B CA 8
ATOM 7285 C C . ALA B 2 2 ? -93.374 0.380 149.674 1.00 0.17 108 ALA B C 8
ATOM 7286 O O . ALA B 2 2 ? -94.039 1.078 148.909 1.00 0.24 108 ALA B O 8
ATOM 7293 N N . GLN B 2 3 ? -93.801 -0.787 150.144 1.00 0.20 109 GLN B N 8
ATOM 7294 C CA . GLN B 2 3 ? -95.108 -1.317 149.775 1.00 0.29 109 GLN B CA 8
ATOM 7295 C C . GLN B 2 3 ? -96.177 -0.851 150.759 1.00 0.33 109 GLN B C 8
ATOM 7296 O O . GLN B 2 3 ? -96.579 -1.595 151.653 1.00 0.62 109 GLN B O 8
ATOM 7310 N N . ALA B 2 4 ? -96.633 0.385 150.586 1.00 0.14 110 ALA B N 8
ATOM 7311 C CA . ALA B 2 4 ? -97.658 0.942 151.462 1.00 0.12 110 ALA B CA 8
ATOM 7312 C C . ALA B 2 4 ? -98.863 1.397 150.646 1.00 0.18 110 ALA B C 8
ATOM 7313 O O . ALA B 2 4 ? -99.781 2.026 151.172 1.00 0.47 110 ALA B O 8
ATOM 7320 N N . THR B 2 5 ? -98.853 1.073 149.356 1.00 0.22 111 THR B N 8
ATOM 7321 C CA . THR B 2 5 ? -99.947 1.453 148.474 1.00 0.18 111 THR B CA 8
ATOM 7322 C C . THR B 2 5 ? -99.548 1.264 147.014 1.00 0.14 111 THR B C 8
ATOM 7323 O O . THR B 2 5 ? -99.752 2.149 146.185 1.00 0.21 111 THR B O 8
ATOM 7334 N N . ILE B 2 6 ? -98.976 0.102 146.708 1.00 0.14 112 ILE B N 8
ATOM 7335 C CA . ILE B 2 6 ? -98.551 -0.190 145.344 1.00 0.18 112 ILE B CA 8
ATOM 7336 C C . ILE B 2 6 ? -99.418 -1.280 144.728 1.00 0.19 112 ILE B C 8
ATOM 7337 O O . ILE B 2 6 ? -100.391 -0.996 144.030 1.00 0.42 112 ILE B O 8
ATOM 7353 N N . SER B 2 7 ? -99.050 -2.532 144.982 1.00 0.19 113 SER B N 8
ATOM 7354 C CA . SER B 2 7 ? -99.794 -3.658 144.436 1.00 0.18 113 SER B CA 8
ATOM 7355 C C . SER B 2 7 ? -100.252 -3.338 143.015 1.00 0.22 113 SER B C 8
ATOM 7356 O O . SER B 2 7 ? -101.430 -3.079 142.775 1.00 0.28 113 SER B O 8
ATOM 7364 N N . PHE B 2 8 ? -99.300 -3.344 142.081 1.00 0.19 114 PHE B N 8
ATOM 7365 C CA . PHE B 2 8 ? -99.594 -3.040 140.680 1.00 0.18 114 PHE B CA 8
ATOM 7366 C C . PHE B 2 8 ? -101.046 -3.358 140.334 1.00 0.19 114 PHE B C 8
ATOM 7367 O O . PHE B 2 8 ? -101.694 -4.172 140.992 1.00 0.29 114 PHE B O 8
ATOM 7384 N N . PRO B 2 9 ? -101.555 -2.726 139.310 1.00 0.11 115 PRO B N 8
ATOM 7385 C CA . PRO B 2 9 ? -102.954 -2.919 138.846 1.00 0.14 115 PRO B CA 8
ATOM 7386 C C . PRO B 2 9 ? -103.421 -4.363 138.993 1.00 0.20 115 PRO B C 8
ATOM 7387 O O . PRO B 2 9 ? -102.624 -5.257 139.281 1.00 0.46 115 PRO B O 8
ATOM 7398 N N . LYS B 2 10 ? -104.718 -4.582 138.802 1.00 0.11 116 LYS B N 8
ATOM 7399 C CA . LYS B 2 10 ? -105.281 -5.920 138.925 1.00 0.12 116 LYS B CA 8
ATOM 7400 C C . LYS B 2 10 ? -104.218 -6.981 138.673 1.00 0.15 116 LYS B C 8
ATOM 7401 O O . LYS B 2 10 ? -104.039 -7.886 139.486 1.00 0.28 116 LYS B O 8
ATOM 7420 N N . ARG B 2 11 ? -103.515 -6.866 137.544 1.00 0.14 117 ARG B N 8
ATOM 7421 C CA . ARG B 2 11 ? -102.472 -7.832 137.206 1.00 0.15 117 ARG B CA 8
ATOM 7422 C C . ARG B 2 11 ? -102.359 -8.866 138.316 1.00 0.15 117 ARG B C 8
ATOM 7423 O O . ARG B 2 11 ? -101.434 -8.820 139.127 1.00 0.23 117 ARG B O 8
ATOM 7444 N N . LYS B 2 12 ? -103.329 -9.774 138.371 1.00 0.14 118 LYS B N 8
ATOM 7445 C CA . LYS B 2 12 ? -103.342 -10.782 139.418 1.00 0.14 118 LYS B CA 8
ATOM 7446 C C . LYS B 2 12 ? -103.107 -10.096 140.755 1.00 0.13 118 LYS B C 8
ATOM 7447 O O . LYS B 2 12 ? -101.983 -9.723 141.082 1.00 0.15 118 LYS B O 8
ATOM 7466 N N . LEU B 2 13 ? -104.182 -9.906 141.511 1.00 0.16 119 LEU B N 8
ATOM 7467 C CA . LEU B 2 13 ? -104.084 -9.238 142.803 1.00 0.16 119 LEU B CA 8
ATOM 7468 C C . LEU B 2 13 ? -105.470 -9.002 143.394 1.00 0.22 119 LEU B C 8
ATOM 7469 O O . LEU B 2 13 ? -106.459 -8.924 142.667 1.00 0.32 119 LEU B O 8
ATOM 7485 N N . SER B 2 14 ? -105.528 -8.879 144.715 1.00 0.26 120 SER B N 8
ATOM 7486 C CA . SER B 2 14 ? -106.795 -8.641 145.395 1.00 0.27 120 SER B CA 8
ATOM 7487 C C . SER B 2 14 ? -107.960 -9.126 144.539 1.00 0.30 120 SER B C 8
ATOM 7488 O O . SER B 2 14 ? -108.958 -8.424 144.376 1.00 0.34 120 SER B O 8
ATOM 7496 N N . TRP B 2 15 ? -107.826 -10.331 143.993 1.00 0.37 121 TRP B N 8
ATOM 7497 C CA . TRP B 2 15 ? -108.871 -10.901 143.153 1.00 0.41 121 TRP B CA 8
ATOM 7498 C C . TRP B 2 15 ? -108.979 -10.136 141.839 1.00 0.39 121 TRP B C 8
ATOM 7499 O O . TRP B 2 15 ? -109.117 -8.925 141.890 1.00 0.61 121 TRP B O 8
ATOM 8204 N N . GLN B 2 1 ? -92.351 7.002 148.140 1.00 0.34 107 GLN B N 9
ATOM 8205 C CA . GLN B 2 1 ? -91.712 7.178 149.475 1.00 0.30 107 GLN B CA 9
ATOM 8206 C C . GLN B 2 1 ? -91.033 5.876 149.885 1.00 0.24 107 GLN B C 9
ATOM 8207 O O . GLN B 2 1 ? -89.898 5.880 150.362 1.00 0.51 107 GLN B O 9
ATOM 8223 N N . ALA B 2 2 ? -91.735 4.765 149.695 1.00 0.23 108 ALA B N 9
ATOM 8224 C CA . ALA B 2 2 ? -91.190 3.459 150.048 1.00 0.26 108 ALA B CA 9
ATOM 8225 C C . ALA B 2 2 ? -92.171 2.349 149.686 1.00 0.42 108 ALA B C 9
ATOM 8226 O O . ALA B 2 2 ? -92.340 1.388 150.435 1.00 0.85 108 ALA B O 9
ATOM 8233 N N . GLN B 2 3 ? -92.816 2.490 148.531 1.00 0.25 109 GLN B N 9
ATOM 8234 C CA . GLN B 2 3 ? -93.777 1.492 148.078 1.00 0.32 109 GLN B CA 9
ATOM 8235 C C . GLN B 2 3 ? -93.057 0.257 147.548 1.00 0.42 109 GLN B C 9
ATOM 8236 O O . GLN B 2 3 ? -92.515 0.270 146.443 1.00 0.69 109 GLN B O 9
ATOM 8250 N N . ALA B 2 4 ? -93.053 -0.807 148.344 1.00 0.59 110 ALA B N 9
ATOM 8251 C CA . ALA B 2 4 ? -92.393 -2.045 147.945 1.00 0.67 110 ALA B CA 9
ATOM 8252 C C . ALA B 2 4 ? -93.416 -3.159 147.749 1.00 0.59 110 ALA B C 9
ATOM 8253 O O . ALA B 2 4 ? -93.068 -4.270 147.347 1.00 1.11 110 ALA B O 9
ATOM 8260 N N . THR B 2 5 ? -94.677 -2.857 148.036 1.00 0.13 111 THR B N 9
ATOM 8261 C CA . THR B 2 5 ? -95.740 -3.844 147.886 1.00 0.16 111 THR B CA 9
ATOM 8262 C C . THR B 2 5 ? -96.757 -3.389 146.846 1.00 0.23 111 THR B C 9
ATOM 8263 O O . THR B 2 5 ? -96.816 -3.933 145.743 1.00 0.37 111 THR B O 9
ATOM 8274 N N . ILE B 2 6 ? -97.557 -2.390 147.203 1.00 0.16 112 ILE B N 9
ATOM 8275 C CA . ILE B 2 6 ? -98.571 -1.876 146.289 1.00 0.17 112 ILE B CA 9
ATOM 8276 C C . ILE B 2 6 ? -99.352 -3.025 145.662 1.00 0.14 112 ILE B C 9
ATOM 8277 O O . ILE B 2 6 ? -99.019 -4.193 145.860 1.00 0.18 112 ILE B O 9
ATOM 8293 N N . SER B 2 7 ? -100.387 -2.689 144.902 1.00 0.18 113 SER B N 9
ATOM 8294 C CA . SER B 2 7 ? -101.199 -3.706 144.250 1.00 0.18 113 SER B CA 9
ATOM 8295 C C . SER B 2 7 ? -101.483 -3.318 142.801 1.00 0.20 113 SER B C 9
ATOM 8296 O O . SER B 2 7 ? -102.601 -2.935 142.454 1.00 0.31 113 SER B O 9
ATOM 8304 N N . PHE B 2 8 ? -100.454 -3.419 141.962 1.00 0.19 114 PHE B N 9
ATOM 8305 C CA . PHE B 2 8 ? -100.581 -3.079 140.547 1.00 0.19 114 PHE B CA 9
ATOM 8306 C C . PHE B 2 8 ? -101.878 -3.654 139.966 1.00 0.22 114 PHE B C 9
ATOM 8307 O O . PHE B 2 8 ? -102.650 -4.285 140.685 1.00 0.27 114 PHE B O 9
ATOM 8324 N N . PRO B 2 9 ? -102.140 -3.431 138.696 1.00 0.23 115 PRO B N 9
ATOM 8325 C CA . PRO B 2 9 ? -103.370 -3.917 138.006 1.00 0.25 115 PRO B CA 9
ATOM 8326 C C . PRO B 2 9 ? -103.936 -5.213 138.591 1.00 0.28 115 PRO B C 9
ATOM 8327 O O . PRO B 2 9 ? -103.921 -5.418 139.803 1.00 0.46 115 PRO B O 9
ATOM 8338 N N . LYS B 2 10 ? -104.466 -6.079 137.728 1.00 0.17 116 LYS B N 9
ATOM 8339 C CA . LYS B 2 10 ? -105.053 -7.329 138.202 1.00 0.20 116 LYS B CA 9
ATOM 8340 C C . LYS B 2 10 ? -104.658 -8.521 137.334 1.00 0.17 116 LYS B C 9
ATOM 8341 O O . LYS B 2 10 ? -105.497 -9.102 136.645 1.00 0.20 116 LYS B O 9
ATOM 8360 N N . ARG B 2 11 ? -103.390 -8.908 137.404 1.00 0.18 117 ARG B N 9
ATOM 8361 C CA . ARG B 2 11 ? -102.910 -10.063 136.654 1.00 0.16 117 ARG B CA 9
ATOM 8362 C C . ARG B 2 11 ? -103.097 -11.303 137.517 1.00 0.17 117 ARG B C 9
ATOM 8363 O O . ARG B 2 11 ? -102.423 -12.317 137.340 1.00 0.35 117 ARG B O 9
ATOM 8384 N N . LYS B 2 12 ? -104.013 -11.182 138.473 1.00 0.19 118 LYS B N 9
ATOM 8385 C CA . LYS B 2 12 ? -104.312 -12.254 139.416 1.00 0.18 118 LYS B CA 9
ATOM 8386 C C . LYS B 2 12 ? -104.716 -11.632 140.745 1.00 0.20 118 LYS B C 9
ATOM 8387 O O . LYS B 2 12 ? -105.477 -12.210 141.521 1.00 0.27 118 LYS B O 9
ATOM 8406 N N . LEU B 2 13 ? -104.172 -10.446 140.992 1.00 0.22 119 LEU B N 9
ATOM 8407 C CA . LEU B 2 13 ? -104.429 -9.708 142.222 1.00 0.21 119 LEU B CA 9
ATOM 8408 C C . LEU B 2 13 ? -105.911 -9.668 142.566 1.00 0.19 119 LEU B C 9
ATOM 8409 O O . LEU B 2 13 ? -106.774 -9.680 141.687 1.00 0.20 119 LEU B O 9
ATOM 8425 N N . SER B 2 14 ? -106.181 -9.605 143.866 1.00 0.24 120 SER B N 9
ATOM 8426 C CA . SER B 2 14 ? -107.542 -9.543 144.372 1.00 0.26 120 SER B CA 9
ATOM 8427 C C . SER B 2 14 ? -108.550 -9.427 143.234 1.00 0.25 120 SER B C 9
ATOM 8428 O O . SER B 2 14 ? -109.101 -8.354 142.989 1.00 0.29 120 SER B O 9
ATOM 8436 N N . TRP B 2 15 ? -108.787 -10.542 142.548 1.00 0.27 121 TRP B N 9
ATOM 8437 C CA . TRP B 2 15 ? -109.734 -10.568 141.436 1.00 0.27 121 TRP B CA 9
ATOM 8438 C C . TRP B 2 15 ? -110.331 -9.184 141.195 1.00 0.29 121 TRP B C 9
ATOM 8439 O O . TRP B 2 15 ? -111.088 -8.734 142.038 1.00 0.38 121 TRP B O 9
ATOM 9144 N N . GLN B 2 1 ? -88.696 6.282 149.180 1.00 0.25 107 GLN B N 10
ATOM 9145 C CA . GLN B 2 1 ? -90.064 5.753 149.445 1.00 0.14 107 GLN B CA 10
ATOM 9146 C C . GLN B 2 1 ? -90.571 5.018 148.209 1.00 0.13 107 GLN B C 10
ATOM 9147 O O . GLN B 2 1 ? -91.000 5.640 147.237 1.00 0.30 107 GLN B O 10
ATOM 9163 N N . ALA B 2 2 ? -90.517 3.691 148.252 1.00 0.25 108 ALA B N 10
ATOM 9164 C CA . ALA B 2 2 ? -90.975 2.883 147.127 1.00 0.24 108 ALA B CA 10
ATOM 9165 C C . ALA B 2 2 ? -91.159 1.429 147.550 1.00 0.33 108 ALA B C 10
ATOM 9166 O O . ALA B 2 2 ? -90.702 1.018 148.617 1.00 0.62 108 ALA B O 10
ATOM 9173 N N . GLN B 2 3 ? -91.831 0.655 146.705 1.00 0.30 109 GLN B N 10
ATOM 9174 C CA . GLN B 2 3 ? -92.072 -0.754 146.997 1.00 0.33 109 GLN B CA 10
ATOM 9175 C C . GLN B 2 3 ? -92.341 -0.958 148.485 1.00 0.35 109 GLN B C 10
ATOM 9176 O O . GLN B 2 3 ? -91.526 -1.541 149.199 1.00 0.61 109 GLN B O 10
ATOM 9190 N N . ALA B 2 4 ? -93.492 -0.477 148.943 1.00 0.31 110 ALA B N 10
ATOM 9191 C CA . ALA B 2 4 ? -93.863 -0.615 150.348 1.00 0.34 110 ALA B CA 10
ATOM 9192 C C . ALA B 2 4 ? -95.070 -1.537 150.490 1.00 0.35 110 ALA B C 10
ATOM 9193 O O . ALA B 2 4 ? -95.544 -1.791 151.597 1.00 0.55 110 ALA B O 10
ATOM 9200 N N . THR B 2 5 ? -95.559 -2.034 149.359 1.00 0.25 111 THR B N 10
ATOM 9201 C CA . THR B 2 5 ? -96.711 -2.928 149.358 1.00 0.25 111 THR B CA 10
ATOM 9202 C C . THR B 2 5 ? -97.185 -3.173 147.930 1.00 0.21 111 THR B C 10
ATOM 9203 O O . THR B 2 5 ? -97.442 -4.310 147.534 1.00 0.26 111 THR B O 10
ATOM 9214 N N . ILE B 2 6 ? -97.294 -2.096 147.159 1.00 0.25 112 ILE B N 10
ATOM 9215 C CA . ILE B 2 6 ? -97.731 -2.195 145.771 1.00 0.25 112 ILE B CA 10
ATOM 9216 C C . ILE B 2 6 ? -99.004 -3.029 145.659 1.00 0.31 112 ILE B C 10
ATOM 9217 O O . ILE B 2 6 ? -99.380 -3.740 146.590 1.00 0.54 112 ILE B O 10
ATOM 9233 N N . SER B 2 7 ? -99.657 -2.935 144.505 1.00 0.22 113 SER B N 10
ATOM 9234 C CA . SER B 2 7 ? -100.885 -3.683 144.263 1.00 0.24 113 SER B CA 10
ATOM 9235 C C . SER B 2 7 ? -101.345 -3.484 142.821 1.00 0.24 113 SER B C 10
ATOM 9236 O O . SER B 2 7 ? -102.510 -3.178 142.565 1.00 0.35 113 SER B O 10
ATOM 9244 N N . PHE B 2 8 ? -100.415 -3.654 141.885 1.00 0.24 114 PHE B N 10
ATOM 9245 C CA . PHE B 2 8 ? -100.718 -3.486 140.466 1.00 0.26 114 PHE B CA 10
ATOM 9246 C C . PHE B 2 8 ? -102.164 -3.862 140.163 1.00 0.35 114 PHE B C 10
ATOM 9247 O O . PHE B 2 8 ? -102.646 -4.909 140.586 1.00 0.42 114 PHE B O 10
ATOM 9264 N N . PRO B 2 9 ? -102.851 -3.031 139.425 1.00 0.39 115 PRO B N 10
ATOM 9265 C CA . PRO B 2 9 ? -104.261 -3.271 139.028 1.00 0.48 115 PRO B CA 10
ATOM 9266 C C . PRO B 2 9 ? -104.340 -4.104 137.751 1.00 0.41 115 PRO B C 10
ATOM 9267 O O . PRO B 2 9 ? -104.173 -3.580 136.649 1.00 0.44 115 PRO B O 10
ATOM 9278 N N . LYS B 2 10 ? -104.572 -5.403 137.904 1.00 0.39 116 LYS B N 10
ATOM 9279 C CA . LYS B 2 10 ? -104.640 -6.294 136.749 1.00 0.36 116 LYS B CA 10
ATOM 9280 C C . LYS B 2 10 ? -105.333 -7.609 137.099 1.00 0.34 116 LYS B C 10
ATOM 9281 O O . LYS B 2 10 ? -106.553 -7.663 137.251 1.00 0.49 116 LYS B O 10
ATOM 9300 N N . ARG B 2 11 ? -104.532 -8.666 137.227 1.00 0.24 117 ARG B N 10
ATOM 9301 C CA . ARG B 2 11 ? -105.059 -9.984 137.561 1.00 0.28 117 ARG B CA 10
ATOM 9302 C C . ARG B 2 11 ? -105.338 -10.073 139.057 1.00 0.26 117 ARG B C 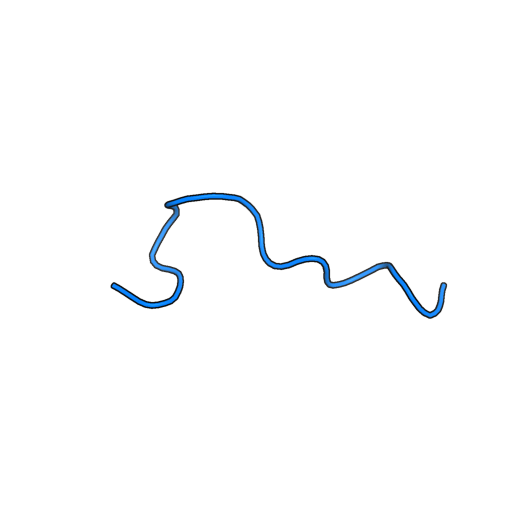10
ATOM 9303 O O . ARG B 2 11 ? -104.935 -9.194 139.817 1.00 0.35 117 ARG B O 10
ATOM 9324 N N . LYS B 2 12 ? -106.026 -11.133 139.475 1.00 0.21 118 LYS B N 10
ATOM 9325 C CA . LYS B 2 12 ? -106.341 -11.301 140.889 1.00 0.19 118 LYS B CA 10
ATOM 9326 C C . LYS B 2 12 ? -106.277 -9.949 141.587 1.00 0.15 118 LYS B C 10
ATOM 9327 O O . LYS B 2 12 ? -107.262 -9.212 141.618 1.00 0.22 118 LYS B O 10
ATOM 9346 N N . LEU B 2 13 ? -105.104 -9.614 142.121 1.00 0.13 119 LEU B N 10
ATOM 9347 C CA . LEU B 2 13 ? -104.922 -8.336 142.782 1.00 0.11 119 LEU B CA 10
ATOM 9348 C C . LEU B 2 13 ? -106.152 -8.000 143.611 1.00 0.12 119 LEU B C 10
ATOM 9349 O O . LEU B 2 13 ? -107.186 -7.597 143.081 1.00 0.20 119 LEU B O 10
ATOM 9365 N N . SER B 2 14 ? -106.038 -8.188 144.921 1.00 0.14 120 SER B N 10
ATOM 9366 C CA . SER B 2 14 ? -107.156 -7.918 145.807 1.00 0.14 120 SER B CA 10
ATOM 9367 C C . SER B 2 14 ? -108.301 -8.860 145.470 1.00 0.14 120 SER B C 10
ATOM 9368 O O . SER B 2 14 ? -109.405 -8.743 146.002 1.00 0.21 120 SER B O 10
ATOM 9376 N N . TRP B 2 15 ? -108.012 -9.805 144.580 1.00 0.13 121 TRP B N 10
ATOM 9377 C CA . TRP B 2 15 ? -108.999 -10.790 144.162 1.00 0.13 121 TRP B CA 10
ATOM 9378 C C . TRP B 2 15 ? -109.934 -10.198 143.110 1.00 0.16 121 TRP B C 10
ATOM 9379 O O . TRP B 2 15 ? -110.142 -10.847 142.098 1.00 0.44 121 TRP B O 10
#

Radius of gyration: 8.65 Å; Cα contacts (8 Å, |Δi|>4): 3; chains: 1; bounding box: 18×14×16 Å

GO terms:
  GO:0005515 protein binding (F, IPI)
  GO:0000166 nucleotide binding (F, TAS)
  GO:0005634 nucleus (C, TAS)
  GO:0005737 cytoplasm (C, TAS)
  GO:0000076 DNA replication checkpoint signaling (P, TAS)
  GO:0000079 regulation of cyclin-dependent protein serine/threonine kinase activity (P, TAS)
  GO:0007089 traversing start control point of mitotic cell cycle (P, TAS)
  GO:0008156 negative regulation of DNA replication (P, TAS)
  GO:0008285 negative regulation of cell population proliferation (P, TAS)
  GO:0005654 nucleoplasm (C, TAS)
  GO:0005829 cytosol (C, TAS)
  GO:0051233 spindle midzone (C, IDA)
  GO:0000922 spindle pole (C, IDA)
  GO:0005634 nucleus (C, IDA)
  GO:0051984 positive regulation of chromosome segregation (P, IDA)
  GO:0030071 regulation of mitotic metaphase/anaphase transition (P, IMP)
  GO:0032467 positive regulation of cytokinesis (P, IMP)
  GO:0120283 protein serine/threonine kinase binding (F, IPI)
  GO:0005634 nucleus (C, EXP)

Foldseek 3Di:
DDDPPDFDPDPPGVD

Organism: Homo sapiens (NCBI:txid9606)

Secondary structure (DSSP, 8-state):
-TTS----TTSSTT-

InterPro domains:
  IPR003593 AAA+ ATPase domain [SM00382] (194-333)
  IPR015163 Cdc6, C-terminal [PF09079] (455-544)
  IPR015163 Cdc6, C-terminal [SM01074] (465-545)
  IPR015163 Cdc6, C-terminal [cd08768] (458-541)
  IPR016314 Cell division protein Cdc6/18 [PIRSF001767] (5-556)
  IPR027417 P-loop containing nucleoside triphosphate hydrolase [G3DSA:3.40.50.300] (153-333)
  IPR027417 P-loop containing nucleoside triphosphate hydrolase [SSF52540] (167-408)
  IPR036388 Winged helix-like DNA-binding domain superfamily [G3DSA:1.10.10.10] (457-555)
  IPR036390 Winged helix DNA-binding domain superfamily [SSF46785] (453-554)
  IPR041664 Orc1-like, AAA ATPase domain [PF13191] (171-313)
  IPR050311 Origin recognition complex 1/Cell division control protein 6 [PTHR10763] (21-551)
  IPR054425 Cdc6/ORC1-like, ATPase lid domain [PF22606] (346-403)

B-factor: mean 0.3, std 0.17, range [0.1, 1.56]

Sequence (15 aa):
QAQATISFPKRKLSWQAQATISFPKRKLSWQAQATISFPKRKLSWQAQATISFPKRKLSWQAQATISFPKRKLSWQAQATISFPKRKLSWQAQATISFPKRKLSWQAQATISFPKRKLSWQAQATISFPKRKLSWQAQATISFPKRKLSW